Protein AF-A0A537Y5F3-F1 (afdb_monomer)

Solvent-accessible surface area (backbone atoms only — not comparable to full-atom values): 8808 Å² total; per-residue (Å²): 136,82,83,81,72,79,81,76,78,69,85,86,78,84,81,54,78,72,58,55,53,62,61,48,51,63,52,52,50,49,52,51,50,52,51,48,29,30,69,71,21,56,88,61,88,82,54,72,94,56,60,66,63,56,37,6,29,36,44,28,40,23,70,75,65,78,40,60,36,31,57,42,49,20,49,54,40,27,51,51,18,43,49,40,17,50,55,13,50,57,44,38,55,53,47,37,69,77,70,41,84,76,94,64,77,88,40,66,31,44,47,30,28,48,50,8,41,42,30,26,18,51,15,11,52,49,19,26,52,40,22,25,72,69,62,46,96,49,94,44,67,61,86,78,42,22,40,45,69,71,27,51,50,32,36,56,61,19,50,67,70,78,112

Sequence (163 aa):
MVALGTVRILPVAHSTGLQWLWIIIPLAGLVAVISWLIRSGEPDGEHTGIPGWFARAASSLRRLSSLPPWASGGIATGAWTLGVAVIGFIWDVSWHIDFGRDRQLFTPPHVLILTGLLGIGVAGIFAIGLASVERTNVWRRFGPLHVPVSAAVLVILSGGAAL

Nearest PDB structures (foldseek):
  8tyu-assembly1_B  TM=2.488E-01  e=4.884E+00  Homo sapiens
  2pfd-assembly1_A  TM=2.801E-01  e=6.974E+00  Rattus norvegicus

Radius of gyration: 21.16 Å; Cα contacts (8 Å, |Δi|>4): 201; chains: 1; bounding box: 62×32×65 Å

Secondary structure (DSSP, 8-state):
----------------HHHHGGGHHHHHHHHHHHHHHHHH----SSSTTS-HHHHHHHHHHHHHHSS-HHHHHHHHHHHHHHHHHHHHHHHHHHHHHHH-S-SSS--HHHHHHHHHHHHHHHHHHHHHHHHHHTT---SEEETTEEE-HHHHHHHHHHHGGG-

Foldseek 3Di:
DPPPDPPPPDPPPDDDPVLLVVVVVLVVVVVVLLVVQLVQFDQDPLQPPDDRSVSRSQRSQCVVPVDHSLVSQLVVQLVSLLVQLVVLVVVVVVVCVVRNDDPDQDDSSSVSNLRSLLSLLVSLVSSQVSCLSSVPDAPDDDVSTRHHPVSVVSNVSSVVSVD

Mean predicted aligned error: 6.97 Å

pLDDT: mean 87.85, std 11.7, range [40.12, 97.56]

Structure (mmCIF, N/CA/C/O backbone):
data_AF-A0A537Y5F3-F1
#
_entry.id   AF-A0A537Y5F3-F1
#
loop_
_atom_site.group_PDB
_atom_site.id
_atom_site.type_symbol
_atom_site.label_atom_id
_atom_site.label_alt_id
_atom_site.label_comp_id
_atom_site.label_asym_id
_atom_site.label_entity_id
_atom_site.label_seq_id
_atom_site.pdbx_PDB_ins_code
_atom_site.Cartn_x
_atom_site.Cartn_y
_atom_site.Cartn_z
_atom_site.occupancy
_atom_site.B_iso_or_equiv
_atom_site.auth_seq_id
_atom_site.auth_comp_id
_atom_site.auth_asym_id
_atom_site.auth_atom_id
_atom_site.pdbx_PDB_model_num
ATOM 1 N N . MET A 1 1 ? 42.738 2.340 -42.687 1.00 40.12 1 MET A N 1
ATOM 2 C CA . MET A 1 1 ? 41.329 2.718 -42.928 1.00 40.12 1 MET A CA 1
ATOM 3 C C . MET A 1 1 ? 40.504 2.188 -41.770 1.00 40.12 1 MET A C 1
ATOM 5 O O . MET A 1 1 ? 40.292 0.988 -41.699 1.00 40.12 1 MET A O 1
ATOM 9 N N . VAL A 1 2 ? 40.132 3.045 -40.820 1.00 48.25 2 VAL A N 1
ATOM 10 C CA . VAL A 1 2 ? 39.198 2.674 -39.748 1.00 48.25 2 VAL A CA 1
ATOM 11 C C . VAL A 1 2 ? 37.801 2.899 -40.310 1.00 48.25 2 VAL A C 1
ATOM 13 O O . VAL A 1 2 ? 37.453 4.028 -40.648 1.00 48.25 2 VAL A O 1
ATOM 16 N N . ALA A 1 3 ? 37.039 1.824 -40.498 1.00 48.84 3 ALA A N 1
ATOM 17 C CA . ALA A 1 3 ? 35.648 1.926 -40.906 1.00 48.84 3 ALA A CA 1
ATOM 18 C C . ALA A 1 3 ? 34.874 2.626 -39.781 1.00 48.84 3 ALA A C 1
ATOM 20 O O . ALA A 1 3 ? 34.685 2.064 -38.704 1.00 48.84 3 ALA A O 1
ATOM 21 N N . LEU A 1 4 ? 34.462 3.872 -40.027 1.00 56.62 4 LEU A N 1
ATOM 22 C CA . LEU A 1 4 ? 33.501 4.601 -39.205 1.00 56.62 4 LEU A CA 1
ATOM 23 C C . LEU A 1 4 ? 32.142 3.904 -39.345 1.00 56.62 4 LEU A C 1
ATOM 25 O O . LEU A 1 4 ? 31.298 4.298 -40.148 1.00 56.62 4 LEU A O 1
ATOM 29 N N . GLY A 1 5 ?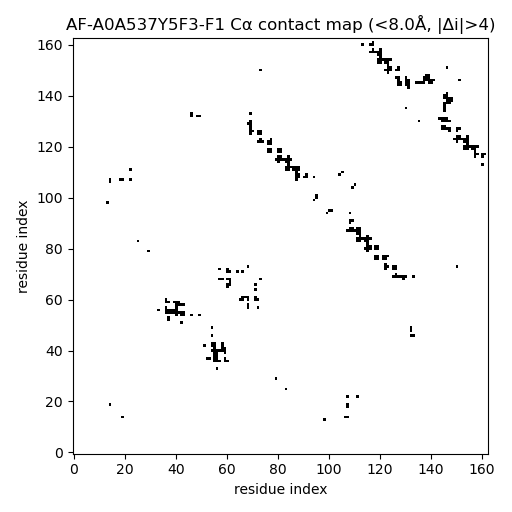 31.964 2.814 -38.599 1.00 57.25 5 GLY A N 1
ATOM 30 C CA . GLY A 1 5 ? 30.670 2.176 -38.420 1.00 57.25 5 GLY A CA 1
ATOM 31 C C . GLY A 1 5 ? 29.739 3.182 -37.762 1.00 57.25 5 GLY A C 1
ATOM 32 O O . GLY A 1 5 ? 29.943 3.575 -36.615 1.00 57.25 5 GLY A O 1
ATOM 33 N N . THR A 1 6 ? 28.739 3.644 -38.505 1.00 59.72 6 THR A N 1
ATOM 34 C CA . THR A 1 6 ? 27.676 4.483 -37.963 1.00 59.72 6 THR A CA 1
ATOM 35 C C . THR A 1 6 ? 26.908 3.654 -36.940 1.00 59.72 6 THR A C 1
ATOM 37 O O . THR A 1 6 ? 26.112 2.786 -37.290 1.00 59.72 6 THR A O 1
ATOM 40 N N . VAL A 1 7 ? 27.166 3.898 -35.654 1.00 66.25 7 VAL A N 1
ATOM 41 C CA . VAL A 1 7 ? 26.342 3.360 -34.571 1.00 66.25 7 VAL A CA 1
ATOM 42 C C . VAL A 1 7 ? 24.970 4.016 -34.704 1.00 66.25 7 VAL A C 1
ATOM 44 O O . VAL A 1 7 ? 24.748 5.140 -34.255 1.00 66.25 7 VAL A O 1
ATOM 47 N N . ARG A 1 8 ? 24.045 3.339 -35.391 1.00 55.84 8 ARG A N 1
ATOM 48 C CA . ARG A 1 8 ? 22.631 3.715 -35.402 1.00 55.84 8 ARG A CA 1
ATOM 49 C C . ARG A 1 8 ? 22.075 3.448 -34.007 1.00 55.84 8 ARG A C 1
ATOM 51 O O . ARG A 1 8 ? 21.711 2.322 -33.688 1.00 55.84 8 ARG A O 1
ATOM 58 N N . ILE A 1 9 ? 22.000 4.492 -33.186 1.00 57.62 9 ILE A N 1
ATOM 59 C CA . ILE A 1 9 ? 21.191 4.484 -31.968 1.00 57.62 9 ILE A CA 1
ATOM 60 C C . ILE A 1 9 ? 19.728 4.458 -32.434 1.00 57.62 9 ILE A C 1
ATOM 62 O O . ILE A 1 9 ? 19.185 5.482 -32.850 1.00 57.62 9 ILE A O 1
ATOM 66 N N . LEU A 1 10 ? 19.112 3.274 -32.477 1.00 53.31 10 LEU A N 1
ATOM 67 C CA . LEU A 1 10 ? 17.681 3.159 -32.759 1.00 53.31 10 LEU A CA 1
ATOM 68 C C . LEU A 1 10 ? 16.892 3.886 -31.654 1.00 53.31 10 LEU A C 1
ATOM 70 O O . LEU A 1 10 ? 17.323 3.880 -30.500 1.00 53.31 10 LEU A O 1
ATOM 74 N N . PRO A 1 11 ? 15.764 4.540 -31.980 1.00 51.66 11 PRO A N 1
ATOM 75 C CA . PRO A 1 11 ? 14.992 5.299 -31.003 1.00 51.66 11 PRO A CA 1
ATOM 76 C C . PRO A 1 11 ? 14.508 4.370 -29.887 1.00 51.66 11 PRO A C 1
ATOM 78 O O . PRO A 1 11 ? 13.758 3.424 -30.130 1.00 51.66 11 PRO A O 1
ATOM 81 N N . VAL A 1 12 ? 14.963 4.635 -28.657 1.00 55.91 12 VAL A N 1
ATOM 82 C CA . VAL A 1 12 ? 14.705 3.768 -27.510 1.00 55.91 12 VAL A CA 1
ATOM 83 C C . VAL A 1 12 ? 13.313 4.028 -26.931 1.00 55.91 12 VAL A C 1
ATOM 85 O O . VAL A 1 12 ? 13.167 4.635 -25.881 1.00 55.91 12 VAL A O 1
ATOM 88 N N . ALA A 1 13 ? 12.271 3.562 -27.620 1.00 56.75 13 ALA A N 1
ATOM 89 C CA . ALA A 1 13 ? 10.925 3.421 -27.060 1.00 56.75 13 ALA A CA 1
ATOM 90 C C . ALA A 1 13 ? 10.730 1.949 -26.657 1.00 56.75 13 ALA A C 1
ATOM 92 O O . ALA A 1 13 ? 10.281 1.142 -27.462 1.00 56.75 13 ALA A O 1
ATOM 93 N N . HIS A 1 14 ? 11.185 1.570 -25.458 1.00 66.19 14 HIS A N 1
ATOM 94 C CA . HIS A 1 14 ? 11.447 0.158 -25.116 1.00 66.19 14 HIS A CA 1
ATOM 95 C C . HIS A 1 14 ? 10.413 -0.511 -24.203 1.00 66.19 14 HIS A C 1
ATOM 97 O O . HIS A 1 14 ? 10.679 -1.597 -23.699 1.00 66.19 14 HIS A O 1
ATOM 103 N N . SER A 1 15 ? 9.223 0.075 -24.007 1.00 71.75 15 SER A N 1
ATOM 104 C CA . SER A 1 15 ? 8.145 -0.655 -23.327 1.00 71.75 15 SER A CA 1
ATOM 105 C C . SER A 1 15 ? 7.227 -1.371 -24.319 1.00 71.75 15 SER A C 1
ATOM 107 O O . SER A 1 15 ? 6.703 -0.761 -25.249 1.00 71.75 15 SER A O 1
ATOM 109 N N . THR A 1 16 ? 7.035 -2.675 -24.134 1.00 83.06 16 THR A N 1
ATOM 110 C CA . THR A 1 16 ? 6.030 -3.460 -24.864 1.00 83.06 16 THR A CA 1
ATOM 111 C C . THR A 1 16 ? 4.746 -3.539 -24.045 1.00 83.06 16 THR A C 1
ATOM 113 O O . THR A 1 16 ? 4.786 -3.545 -22.816 1.00 83.06 16 THR A O 1
ATOM 116 N N . GLY A 1 17 ? 3.588 -3.662 -24.702 1.00 82.06 17 GLY A N 1
ATOM 117 C CA . GLY A 1 17 ? 2.299 -3.799 -24.005 1.00 82.06 17 GLY A CA 1
ATOM 118 C C . GLY A 1 17 ? 2.256 -4.976 -23.019 1.00 82.06 17 GLY A C 1
ATOM 119 O O . GLY A 1 17 ? 1.624 -4.879 -21.973 1.00 82.06 17 GLY A O 1
ATOM 120 N N . LEU A 1 18 ? 2.998 -6.055 -23.300 1.00 85.25 18 LEU A N 1
ATOM 121 C CA . LEU A 1 18 ? 3.112 -7.214 -22.410 1.00 85.25 18 LEU A CA 1
ATOM 122 C C . LEU A 1 18 ? 3.783 -6.873 -21.076 1.00 85.25 18 LEU A C 1
ATOM 124 O O . LEU A 1 18 ? 3.408 -7.432 -20.049 1.00 85.25 18 LEU A O 1
ATOM 128 N N . GLN A 1 19 ? 4.739 -5.943 -21.061 1.00 87.31 19 GLN A N 1
ATOM 129 C CA . GLN A 1 19 ? 5.415 -5.548 -19.825 1.00 87.31 19 GLN A CA 1
ATOM 130 C C . GLN A 1 19 ? 4.463 -4.819 -18.868 1.00 87.31 19 GLN A C 1
ATOM 132 O O . GLN A 1 19 ? 4.538 -4.999 -17.657 1.00 87.31 19 GLN A O 1
ATOM 137 N N . TRP A 1 20 ? 3.504 -4.063 -19.399 1.00 88.44 20 TRP A N 1
ATOM 138 C CA . TRP A 1 20 ? 2.499 -3.365 -18.595 1.00 88.44 20 TRP A CA 1
ATOM 139 C C . TRP A 1 20 ? 1.516 -4.315 -17.898 1.00 88.44 20 TRP A C 1
ATOM 141 O O . TRP A 1 20 ? 0.957 -3.966 -16.858 1.00 88.44 20 TRP A O 1
ATOM 151 N N . LEU A 1 21 ? 1.352 -5.544 -18.400 1.00 88.69 21 LEU A N 1
ATOM 152 C CA . LEU A 1 21 ? 0.515 -6.557 -17.750 1.00 88.69 21 LEU A CA 1
ATOM 153 C C . LEU A 1 21 ? 1.059 -6.970 -16.376 1.00 88.69 21 LEU A C 1
ATOM 155 O O . LEU A 1 21 ? 0.280 -7.368 -15.512 1.00 88.69 21 LEU A O 1
ATOM 159 N N . TRP A 1 22 ? 2.363 -6.816 -16.126 1.00 86.50 22 TRP A N 1
ATOM 160 C CA . TRP A 1 22 ? 2.957 -7.117 -14.820 1.00 86.50 22 TRP A CA 1
ATOM 161 C C . TRP A 1 22 ? 2.431 -6.217 -13.698 1.00 86.50 22 TRP A C 1
ATOM 163 O O . TRP A 1 22 ? 2.444 -6.632 -12.544 1.00 86.50 22 TRP A O 1
ATOM 173 N N . ILE A 1 23 ? 1.880 -5.041 -14.020 1.00 87.88 23 ILE A N 1
ATOM 174 C CA . ILE A 1 23 ? 1.217 -4.155 -13.047 1.00 87.88 23 ILE A CA 1
ATOM 175 C C . ILE A 1 23 ? -0.130 -4.729 -12.590 1.00 87.88 23 ILE A C 1
ATOM 177 O O . ILE A 1 23 ? -0.568 -4.499 -11.463 1.00 87.88 23 ILE A O 1
ATOM 181 N N . ILE A 1 24 ? -0.784 -5.528 -13.433 1.00 90.31 24 ILE A N 1
ATOM 182 C CA . ILE A 1 24 ? -2.084 -6.127 -13.114 1.00 90.31 24 ILE A CA 1
ATOM 183 C C . ILE A 1 24 ? -1.934 -7.178 -12.013 1.00 90.31 24 ILE A C 1
ATOM 185 O O . ILE A 1 24 ? -2.832 -7.328 -11.191 1.00 90.31 24 ILE A O 1
ATOM 189 N N . ILE A 1 25 ? -0.800 -7.876 -11.949 1.00 91.81 25 ILE A N 1
ATOM 190 C CA . ILE A 1 25 ? -0.563 -8.951 -10.979 1.00 91.81 25 ILE A CA 1
ATOM 191 C C . ILE A 1 25 ? -0.671 -8.471 -9.522 1.00 91.81 25 ILE A C 1
ATOM 193 O O . ILE A 1 25 ? -1.477 -9.045 -8.787 1.00 91.81 25 ILE A O 1
ATOM 197 N N . PRO A 1 26 ? 0.055 -7.432 -9.063 1.00 92.75 26 PRO A N 1
ATOM 198 C CA . PRO A 1 26 ? -0.100 -6.937 -7.699 1.00 92.75 26 PRO A CA 1
ATOM 199 C C . PRO A 1 26 ? -1.485 -6.325 -7.442 1.00 92.75 26 PRO A C 1
ATOM 201 O O . PRO A 1 26 ? -1.974 -6.378 -6.318 1.00 92.75 26 PRO A O 1
ATOM 204 N N . LEU A 1 27 ? -2.174 -5.792 -8.452 1.00 91.31 27 LEU A N 1
ATOM 205 C CA . LEU A 1 27 ? -3.555 -5.326 -8.275 1.00 91.31 27 LEU A CA 1
ATOM 206 C C . LEU A 1 27 ? -4.522 -6.500 -8.073 1.00 91.31 27 LEU A C 1
ATOM 208 O O . LEU A 1 27 ? -5.324 -6.495 -7.141 1.00 91.31 27 LEU A O 1
ATOM 212 N N . ALA A 1 28 ? -4.412 -7.537 -8.901 1.00 94.56 28 ALA A N 1
ATOM 213 C CA . ALA A 1 28 ? -5.210 -8.752 -8.792 1.00 94.56 28 ALA A CA 1
ATOM 214 C C . ALA A 1 28 ? -4.933 -9.487 -7.473 1.00 94.56 28 ALA A C 1
ATOM 216 O O . ALA A 1 28 ? -5.870 -9.922 -6.804 1.00 94.56 28 ALA A O 1
ATOM 217 N N . GLY A 1 29 ? -3.663 -9.565 -7.065 1.00 95.25 29 GLY A N 1
ATOM 218 C CA . GLY A 1 29 ? -3.253 -10.111 -5.774 1.00 95.25 29 GLY A CA 1
ATOM 219 C C . GLY A 1 29 ? -3.863 -9.340 -4.605 1.00 95.25 29 GLY A C 1
ATOM 220 O O . GLY A 1 29 ? -4.437 -9.954 -3.708 1.00 95.25 29 GLY A O 1
ATOM 221 N N . LEU A 1 30 ? -3.839 -8.004 -4.651 1.00 94.00 30 LEU A N 1
ATOM 222 C CA . LEU A 1 30 ? -4.449 -7.165 -3.619 1.00 94.00 30 LEU A CA 1
ATOM 223 C C . LEU A 1 30 ? -5.959 -7.397 -3.528 1.00 94.00 30 LEU A C 1
ATOM 225 O O . LEU A 1 30 ? -6.491 -7.603 -2.439 1.00 94.00 30 LEU A O 1
ATOM 229 N N . VAL A 1 31 ? -6.651 -7.422 -4.670 1.00 95.25 31 VAL A N 1
ATOM 230 C CA . VAL A 1 31 ? -8.091 -7.710 -4.732 1.00 95.25 31 VAL A CA 1
ATOM 231 C C . VAL A 1 31 ? -8.394 -9.103 -4.185 1.00 95.25 31 VAL A C 1
ATOM 233 O O . VAL A 1 31 ? -9.371 -9.267 -3.450 1.00 95.25 31 VAL A O 1
ATOM 236 N N . ALA A 1 32 ? -7.566 -10.103 -4.493 1.00 97.00 32 ALA A N 1
ATOM 237 C CA . ALA A 1 32 ? -7.723 -11.456 -3.974 1.00 97.00 32 ALA A CA 1
ATOM 238 C C . ALA A 1 32 ? -7.537 -11.509 -2.450 1.00 97.00 32 ALA A C 1
ATOM 240 O O . ALA A 1 32 ? -8.371 -12.101 -1.765 1.00 97.00 32 ALA A O 1
ATOM 241 N N . VAL A 1 33 ? -6.509 -10.841 -1.914 1.00 95.38 33 VAL A N 1
ATOM 242 C CA . VAL A 1 33 ? -6.259 -10.740 -0.467 1.00 95.38 33 VAL A CA 1
ATOM 243 C C . VAL A 1 33 ? -7.413 -10.028 0.236 1.00 95.38 33 VAL A C 1
ATOM 245 O O . VAL A 1 33 ? -7.942 -10.554 1.213 1.00 95.38 33 VAL A O 1
ATOM 248 N N . ILE A 1 34 ? -7.869 -8.884 -0.282 1.00 94.50 34 ILE A N 1
ATOM 249 C CA . ILE A 1 34 ? -9.023 -8.156 0.267 1.00 94.50 34 ILE A CA 1
ATOM 250 C C . ILE A 1 34 ? -10.271 -9.042 0.230 1.00 94.50 34 ILE A C 1
ATOM 252 O O . ILE A 1 34 ? -10.958 -9.190 1.237 1.00 94.50 34 ILE A O 1
ATOM 256 N N . SER A 1 35 ? -10.544 -9.694 -0.901 1.00 95.75 35 SER A N 1
ATOM 257 C CA . SER A 1 35 ? -11.691 -10.598 -1.042 1.00 95.75 35 SER A CA 1
ATOM 258 C C . SER A 1 35 ? -11.627 -11.759 -0.049 1.00 95.75 35 SER A C 1
ATOM 260 O O . SER A 1 35 ? -12.650 -12.153 0.512 1.00 95.75 35 SER A O 1
ATOM 262 N N . TRP A 1 36 ? -10.436 -12.311 0.182 1.00 96.50 36 TRP A N 1
ATOM 263 C CA . TRP A 1 36 ? -10.210 -13.368 1.160 1.00 96.50 36 TRP A CA 1
ATOM 264 C C . TRP A 1 36 ? -10.432 -12.880 2.596 1.00 96.50 36 TRP A C 1
ATOM 266 O O . TRP A 1 36 ? -11.155 -13.539 3.345 1.00 96.50 36 TRP A O 1
ATOM 276 N N . LEU A 1 37 ? -9.907 -11.708 2.965 1.00 94.50 37 LEU A N 1
ATOM 277 C CA . LEU A 1 37 ? -10.142 -11.084 4.273 1.00 94.50 37 LEU A CA 1
ATOM 278 C C . LEU A 1 37 ? -11.633 -10.816 4.518 1.00 94.50 37 LEU A C 1
ATOM 280 O O . LEU A 1 37 ? -12.140 -11.128 5.591 1.00 94.50 37 LEU A O 1
ATOM 284 N N . ILE A 1 38 ? -12.361 -10.308 3.519 1.00 93.88 38 ILE A N 1
ATOM 285 C CA . ILE A 1 38 ? -13.812 -10.083 3.614 1.00 93.88 38 ILE A CA 1
ATOM 286 C C . ILE A 1 38 ? -14.555 -11.412 3.811 1.00 93.88 38 ILE A C 1
ATOM 288 O O . ILE A 1 38 ? -15.442 -11.505 4.658 1.00 93.88 38 ILE A O 1
ATOM 292 N N . ARG A 1 39 ? -14.220 -12.455 3.039 1.00 94.88 39 ARG A N 1
ATOM 293 C CA . ARG A 1 39 ? -14.913 -13.757 3.104 1.00 94.88 39 ARG A CA 1
ATOM 294 C C . ARG A 1 39 ? -14.636 -14.522 4.395 1.00 94.88 39 ARG A C 1
ATOM 296 O O . ARG A 1 39 ? -15.537 -15.196 4.882 1.00 94.88 39 ARG A O 1
ATOM 303 N N . SER A 1 40 ? -13.422 -14.414 4.928 1.00 93.44 40 SER A N 1
ATOM 304 C CA . SER A 1 40 ? -12.996 -15.073 6.172 1.00 93.44 40 SER A CA 1
ATOM 305 C C . SER A 1 40 ? -13.446 -14.348 7.443 1.00 93.44 40 SER A C 1
ATOM 307 O O . SER A 1 40 ? -13.315 -14.907 8.533 1.00 93.44 40 SER A O 1
ATOM 309 N N . GLY A 1 41 ? -13.965 -13.126 7.303 1.00 89.31 41 GLY A N 1
ATOM 310 C CA . GLY A 1 41 ? -14.393 -12.293 8.418 1.00 89.31 41 GLY A CA 1
ATOM 311 C C . GLY A 1 41 ? -15.814 -12.592 8.854 1.00 89.31 41 GLY A C 1
ATOM 312 O O . GLY A 1 41 ? -16.693 -12.837 8.015 1.00 89.31 41 GLY A O 1
ATOM 313 N N . GLU A 1 42 ? -16.042 -12.511 10.157 1.00 87.19 42 GLU A N 1
ATOM 314 C CA . GLU A 1 42 ? -17.360 -12.634 10.769 1.00 87.19 42 GLU A CA 1
ATOM 315 C C . GLU A 1 42 ? -17.924 -11.228 11.018 1.00 87.19 42 GLU A C 1
ATOM 317 O O . GLU A 1 42 ? -17.165 -10.324 11.364 1.00 87.19 42 GLU A O 1
ATOM 322 N N . PRO A 1 43 ? -19.228 -10.988 10.798 1.00 77.81 43 PRO A N 1
ATOM 323 C CA . PRO A 1 43 ? -19.831 -9.705 11.136 1.00 77.81 43 PRO A CA 1
ATOM 324 C C . PRO A 1 43 ? -19.771 -9.512 12.655 1.00 77.81 43 PRO A C 1
ATOM 326 O O . PRO A 1 43 ? -20.457 -10.220 13.390 1.00 77.81 43 PRO A O 1
ATOM 329 N N . ASP A 1 44 ? -18.960 -8.569 13.126 1.00 72.50 44 ASP A N 1
ATOM 330 C CA . ASP A 1 44 ? -18.918 -8.185 14.532 1.00 72.50 44 ASP A CA 1
ATOM 331 C C . ASP A 1 44 ? -19.696 -6.880 14.771 1.00 72.50 44 ASP A C 1
ATOM 333 O O . ASP A 1 44 ? -19.814 -6.006 13.911 1.00 72.50 44 ASP A O 1
ATOM 337 N N . GLY A 1 45 ? -20.293 -6.764 15.959 1.00 68.69 45 GLY A N 1
ATOM 338 C CA . GLY A 1 45 ? -21.033 -5.567 16.372 1.00 68.69 45 GLY A CA 1
ATOM 339 C C . GLY A 1 45 ? -20.133 -4.420 16.838 1.00 68.69 45 GLY A C 1
ATOM 340 O O . GLY A 1 45 ? -20.642 -3.374 17.225 1.00 68.69 45 GLY A O 1
ATOM 341 N N . GLU A 1 46 ? -18.812 -4.609 16.844 1.00 70.56 46 GLU A N 1
ATOM 342 C CA . GLU A 1 46 ? -17.848 -3.614 17.327 1.00 70.56 46 GLU A CA 1
ATOM 343 C C . GLU A 1 46 ? -17.625 -2.490 16.300 1.00 70.56 46 GLU A C 1
ATOM 345 O O . GLU A 1 46 ? -17.508 -1.320 16.665 1.00 70.56 46 GLU A O 1
ATOM 350 N N . HIS A 1 47 ? -17.651 -2.814 15.006 1.00 70.88 47 HIS A N 1
ATOM 351 C CA . HIS A 1 47 ? -17.366 -1.883 13.913 1.00 70.88 47 HIS A CA 1
ATOM 352 C C . HIS A 1 47 ? -18.639 -1.204 13.379 1.00 70.88 47 HIS A C 1
ATOM 354 O O . HIS A 1 47 ? -19.011 -1.335 12.211 1.00 70.88 47 HIS A O 1
ATOM 360 N N . THR A 1 48 ? -19.334 -0.469 14.250 1.00 67.00 48 THR A N 1
ATOM 361 C CA . THR A 1 48 ? -20.547 0.280 13.874 1.00 67.00 48 THR A CA 1
ATOM 362 C C . THR A 1 48 ? -20.206 1.558 13.095 1.00 67.00 48 THR A C 1
ATOM 364 O O . THR A 1 48 ? -19.286 2.292 13.444 1.00 67.00 48 THR A O 1
ATOM 367 N N . GLY A 1 49 ? -20.945 1.839 12.014 1.00 74.25 49 GLY A N 1
ATOM 368 C CA . GLY A 1 49 ? -20.766 3.054 11.199 1.00 74.25 49 GLY A CA 1
ATOM 369 C C . GLY A 1 49 ? -19.884 2.908 9.952 1.00 74.25 49 GLY A C 1
ATOM 370 O O . GLY A 1 49 ? -19.690 3.890 9.238 1.00 74.25 49 GLY A O 1
ATOM 371 N N . ILE A 1 50 ? -19.397 1.701 9.649 1.00 82.56 50 ILE A N 1
ATOM 372 C CA . ILE A 1 50 ? -18.668 1.379 8.409 1.00 82.56 50 ILE A CA 1
ATOM 373 C C . ILE A 1 50 ? -19.365 0.255 7.627 1.00 82.56 50 ILE A C 1
ATOM 375 O O . ILE A 1 50 ? -20.109 -0.530 8.218 1.00 82.56 50 ILE A O 1
ATOM 379 N N . PRO A 1 51 ? -19.171 0.159 6.295 1.00 88.25 51 PRO A N 1
ATOM 380 C CA . PRO A 1 51 ? -19.797 -0.889 5.491 1.00 88.25 51 PRO A CA 1
ATOM 381 C C . PRO A 1 51 ? -19.462 -2.300 5.996 1.00 88.25 51 PRO A C 1
ATOM 383 O O . PRO A 1 51 ? -18.316 -2.590 6.332 1.00 88.25 51 PRO A O 1
ATOM 386 N N . GLY A 1 52 ? -20.434 -3.217 5.978 1.00 87.81 52 GLY A N 1
ATOM 387 C CA . GLY A 1 52 ? -20.264 -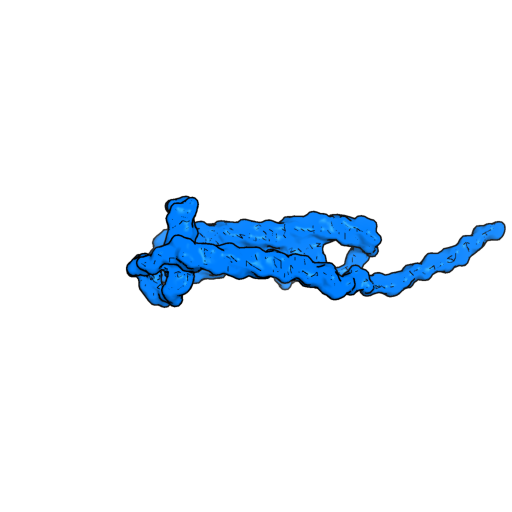4.554 6.567 1.00 87.81 52 GLY A CA 1
ATOM 388 C C . GLY A 1 52 ? -19.126 -5.387 5.961 1.00 87.81 52 GLY A C 1
ATOM 389 O O . GLY A 1 52 ? -18.461 -6.132 6.671 1.00 87.81 52 GLY A O 1
ATOM 390 N N . TRP A 1 53 ? -18.831 -5.237 4.666 1.00 89.31 53 TRP A N 1
ATOM 391 C CA . TRP A 1 53 ? -17.677 -5.905 4.048 1.00 89.31 53 TRP A CA 1
ATOM 392 C C . TRP A 1 53 ? -16.347 -5.430 4.649 1.00 89.31 53 TRP A C 1
ATOM 394 O O . TRP A 1 53 ? -15.414 -6.216 4.795 1.00 89.31 53 TRP A O 1
ATOM 404 N N . PHE A 1 54 ? -16.275 -4.161 5.041 1.00 87.94 54 PHE A N 1
ATOM 405 C CA . PHE A 1 54 ? -15.090 -3.562 5.631 1.00 87.94 54 PHE A CA 1
ATOM 406 C C . PHE A 1 54 ? -14.903 -4.014 7.082 1.00 87.94 54 PHE A C 1
ATOM 408 O O . PHE A 1 54 ? -13.807 -4.430 7.451 1.00 87.94 54 PHE A O 1
ATOM 415 N N . ALA A 1 55 ? -15.991 -4.049 7.860 1.00 89.06 55 ALA A N 1
ATOM 416 C CA . ALA A 1 55 ? -16.006 -4.645 9.198 1.00 89.06 55 ALA A CA 1
ATOM 417 C C . ALA A 1 55 ? -15.528 -6.108 9.173 1.00 89.06 55 ALA A C 1
ATOM 419 O O . ALA A 1 55 ? -14.678 -6.506 9.966 1.00 89.06 55 ALA A O 1
ATOM 420 N N . ARG A 1 56 ? -15.973 -6.896 8.184 1.00 91.75 56 ARG A N 1
ATOM 421 C CA . ARG A 1 56 ? -15.498 -8.277 8.011 1.00 91.75 56 ARG A CA 1
ATOM 422 C C . ARG A 1 56 ? -13.993 -8.340 7.749 1.00 91.75 56 ARG A C 1
ATOM 424 O O . ARG A 1 56 ? -13.306 -9.106 8.416 1.00 91.75 56 ARG A O 1
ATOM 431 N N . ALA A 1 57 ? -13.455 -7.517 6.849 1.00 91.88 57 ALA A N 1
ATOM 432 C CA . ALA A 1 57 ? -12.009 -7.474 6.621 1.00 91.88 57 ALA A CA 1
ATOM 433 C C . ALA A 1 57 ? -11.223 -7.084 7.892 1.00 91.88 57 ALA A C 1
ATOM 435 O O . ALA A 1 57 ? -10.209 -7.714 8.198 1.00 91.88 57 ALA A O 1
ATOM 436 N N . ALA A 1 58 ? -11.715 -6.104 8.657 1.00 89.75 58 ALA A N 1
ATOM 437 C CA . ALA A 1 58 ? -11.138 -5.684 9.936 1.00 89.75 58 ALA A CA 1
ATOM 438 C C . ALA A 1 58 ? -11.147 -6.815 10.983 1.00 89.75 58 ALA A C 1
ATOM 440 O O . ALA A 1 58 ? -10.124 -7.067 11.625 1.00 89.75 58 ALA A O 1
ATOM 441 N N . SER A 1 59 ? -12.257 -7.554 11.091 1.00 90.88 59 SER A N 1
ATOM 442 C CA . SER A 1 59 ? -12.382 -8.714 11.985 1.00 90.88 59 SER A CA 1
ATOM 443 C C . SER A 1 59 ? -11.358 -9.810 11.654 1.00 90.88 59 SER A C 1
ATOM 445 O O . SER A 1 59 ? -10.717 -10.361 12.552 1.00 90.88 59 SER A O 1
ATOM 447 N N . SER A 1 60 ? -11.128 -10.081 10.362 1.00 92.69 60 SER A N 1
ATOM 448 C CA . SER A 1 60 ? -10.126 -11.047 9.898 1.00 92.69 60 SER A CA 1
ATOM 449 C C . SER A 1 60 ? -8.719 -10.615 10.267 1.00 92.69 60 SER A C 1
ATOM 451 O O . SER A 1 60 ? -7.955 -11.417 10.799 1.00 92.69 60 SER A O 1
ATOM 453 N N . LEU A 1 61 ? -8.379 -9.346 10.033 1.00 91.94 61 LEU A N 1
ATOM 454 C CA . LEU A 1 61 ? -7.073 -8.798 10.394 1.00 91.94 61 LEU A CA 1
ATOM 455 C C . LEU A 1 61 ? -6.823 -8.901 11.901 1.00 91.94 61 LEU A C 1
ATOM 457 O O . LEU A 1 61 ? -5.787 -9.423 12.311 1.00 91.94 61 LEU A O 1
ATOM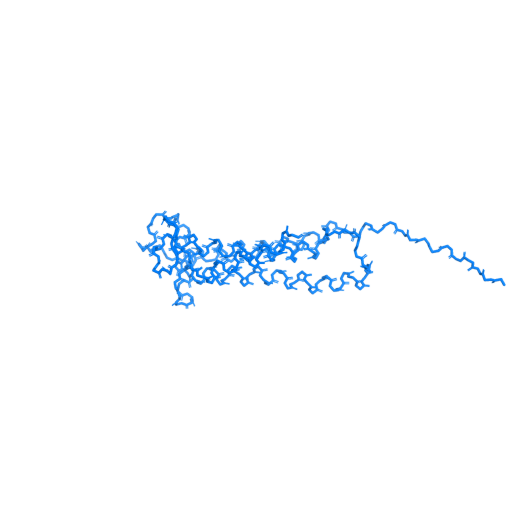 461 N N . ARG A 1 62 ? -7.804 -8.510 12.721 1.00 90.81 62 ARG A N 1
ATOM 462 C CA . ARG A 1 62 ? -7.723 -8.632 14.181 1.00 90.81 62 ARG A CA 1
ATOM 463 C C . ARG A 1 62 ? -7.533 -10.077 14.630 1.00 90.81 62 ARG A C 1
ATOM 465 O O . ARG A 1 62 ? -6.696 -10.332 15.490 1.00 90.81 62 ARG A O 1
ATOM 472 N N . ARG A 1 63 ? -8.276 -11.022 14.048 1.00 91.50 63 ARG A N 1
ATOM 473 C CA . ARG A 1 63 ? -8.148 -12.454 14.358 1.00 91.50 63 ARG A CA 1
ATOM 474 C C . ARG A 1 63 ? -6.786 -13.025 13.975 1.00 91.50 63 ARG A C 1
ATOM 476 O O . ARG A 1 63 ? -6.262 -13.861 14.702 1.00 91.50 63 ARG A O 1
ATOM 483 N N . LEU A 1 64 ? -6.236 -12.607 12.837 1.00 92.75 64 LEU A N 1
ATOM 484 C CA . LEU A 1 64 ? -4.962 -13.120 12.331 1.00 92.75 64 LEU A CA 1
ATOM 485 C C . LEU A 1 64 ? -3.758 -12.541 13.077 1.00 92.75 64 LEU A C 1
ATOM 487 O O . LEU A 1 64 ? -2.766 -13.244 13.248 1.00 92.75 64 LEU A O 1
ATOM 491 N N . SER A 1 65 ? -3.820 -11.277 13.501 1.00 92.44 65 SER A N 1
ATOM 492 C CA . SER A 1 65 ? -2.666 -10.591 14.089 1.00 92.44 65 SER A CA 1
ATOM 493 C C . SER A 1 65 ? -2.773 -10.337 15.593 1.00 92.44 65 SER A C 1
ATOM 495 O O . SER A 1 65 ? -1.785 -9.922 16.191 1.00 92.44 65 SER A O 1
ATOM 497 N N . SER A 1 66 ? -3.951 -10.501 16.203 1.00 91.75 66 SER A N 1
ATOM 498 C CA . SER A 1 66 ? -4.246 -10.090 17.589 1.00 91.75 66 SER A CA 1
ATOM 499 C C . SER A 1 66 ? -3.977 -8.602 17.872 1.00 91.75 66 SER A C 1
ATOM 501 O O . SER A 1 66 ? -3.793 -8.199 19.019 1.00 91.75 66 SER A O 1
ATOM 503 N N . LEU A 1 67 ? -3.958 -7.770 16.825 1.00 92.81 67 LEU A N 1
ATOM 504 C CA . LEU A 1 67 ? -3.735 -6.324 16.911 1.00 92.81 67 LEU A CA 1
ATOM 505 C C . LEU A 1 67 ? -5.023 -5.577 16.550 1.00 92.81 67 LEU A C 1
ATOM 507 O O . LEU A 1 67 ? -5.860 -6.123 15.828 1.00 92.81 67 LEU A O 1
ATOM 511 N N . PRO A 1 68 ? -5.169 -4.311 16.977 1.00 91.50 68 PRO A N 1
ATOM 512 C CA . PRO A 1 68 ? -6.239 -3.451 16.488 1.00 91.50 68 PRO A CA 1
ATOM 513 C C . PRO A 1 68 ? -6.267 -3.389 14.945 1.00 91.50 68 PRO A C 1
ATOM 515 O O . PRO A 1 68 ? -5.190 -3.348 14.328 1.00 91.50 68 PRO A O 1
ATOM 518 N N . PRO A 1 69 ? -7.449 -3.368 14.303 1.00 90.50 69 PRO A N 1
ATOM 519 C CA . PRO A 1 69 ? -7.568 -3.327 12.844 1.00 90.50 69 PRO A CA 1
ATOM 520 C C . PRO A 1 69 ? -6.883 -2.125 12.194 1.00 90.50 69 PRO A C 1
ATOM 522 O O . PRO A 1 69 ? -6.249 -2.287 11.153 1.00 90.50 69 PRO A O 1
ATOM 525 N N . TRP A 1 70 ? -6.920 -0.939 12.813 1.00 91.19 70 TRP A N 1
ATOM 526 C CA . TRP A 1 70 ? -6.176 0.225 12.304 1.00 91.19 70 TRP A CA 1
ATOM 527 C C . TRP A 1 70 ? -4.666 -0.032 12.178 1.00 91.19 70 TRP A C 1
ATOM 529 O O . TRP A 1 70 ? -4.035 0.413 11.217 1.00 91.19 70 TRP A O 1
ATOM 539 N N . ALA A 1 71 ? -4.083 -0.771 13.127 1.00 93.19 71 ALA A N 1
ATOM 540 C CA . ALA A 1 71 ? -2.657 -1.069 13.152 1.00 93.19 71 ALA A CA 1
ATOM 541 C C . ALA A 1 71 ? -2.322 -2.201 12.177 1.00 93.19 71 ALA A C 1
ATOM 543 O O . ALA A 1 71 ? -1.455 -2.044 11.320 1.00 93.19 71 ALA A O 1
ATOM 544 N N . SER A 1 72 ? -3.032 -3.326 12.273 1.00 94.31 72 SER A N 1
ATOM 545 C CA . SER A 1 72 ? -2.807 -4.496 11.414 1.00 94.31 72 SER A CA 1
ATOM 546 C C . SER A 1 72 ? -3.137 -4.223 9.948 1.00 94.31 72 SER A C 1
ATOM 548 O O . SER A 1 72 ? -2.378 -4.627 9.072 1.00 94.31 72 SER A O 1
ATOM 550 N N . GLY A 1 73 ? -4.207 -3.480 9.668 1.00 92.69 73 GLY A N 1
ATOM 551 C CA . GLY A 1 73 ? -4.573 -3.046 8.323 1.00 92.69 73 GLY A CA 1
ATOM 552 C C . GLY A 1 73 ? -3.565 -2.067 7.725 1.00 92.69 73 GLY A C 1
ATOM 553 O O . GLY A 1 73 ? -3.187 -2.216 6.562 1.00 92.69 73 GLY A O 1
ATOM 554 N N . GLY A 1 74 ? -3.068 -1.118 8.525 1.00 94.12 74 GLY A N 1
ATOM 555 C CA . GLY A 1 74 ? -1.967 -0.239 8.127 1.00 94.12 74 GLY A CA 1
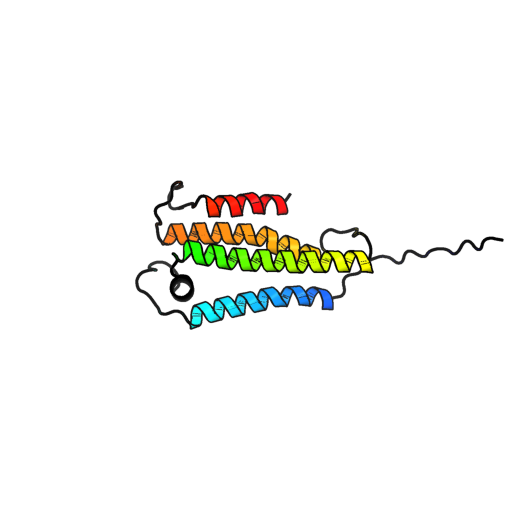ATOM 556 C C . GLY A 1 74 ? -0.689 -1.018 7.805 1.00 94.12 74 GLY A C 1
ATOM 557 O O . GLY A 1 74 ? -0.099 -0.815 6.746 1.00 94.12 74 GLY A O 1
ATOM 558 N N . ILE A 1 75 ? -0.299 -1.961 8.670 1.00 94.69 75 ILE A N 1
ATOM 559 C CA . ILE A 1 75 ? 0.873 -2.829 8.467 1.00 94.69 75 ILE A CA 1
ATOM 560 C C . ILE A 1 75 ? 0.711 -3.681 7.206 1.00 94.69 75 ILE A C 1
ATOM 562 O O . ILE A 1 75 ? 1.615 -3.706 6.377 1.00 94.69 75 ILE A O 1
ATOM 566 N N . ALA A 1 76 ? -0.428 -4.355 7.033 1.00 94.81 76 ALA A N 1
ATOM 567 C CA . ALA A 1 76 ? -0.677 -5.222 5.884 1.00 94.81 76 ALA A CA 1
ATOM 568 C C . ALA A 1 76 ? -0.660 -4.436 4.566 1.00 94.81 76 ALA A C 1
ATOM 570 O O . ALA A 1 76 ? -0.026 -4.860 3.601 1.00 94.81 76 ALA A O 1
ATOM 571 N N . THR A 1 77 ? -1.301 -3.264 4.545 1.00 95.44 77 THR A N 1
ATOM 572 C CA . THR A 1 77 ? -1.308 -2.384 3.368 1.00 95.44 77 THR A CA 1
ATOM 573 C C . THR A 1 77 ? 0.100 -1.877 3.067 1.00 95.44 77 THR A C 1
ATOM 575 O O . THR A 1 77 ? 0.552 -1.988 1.932 1.00 95.44 77 THR A O 1
ATOM 578 N N . GLY A 1 78 ? 0.824 -1.393 4.081 1.00 96.00 78 GLY A N 1
ATOM 579 C CA . GLY A 1 78 ? 2.191 -0.900 3.915 1.00 96.00 78 GLY A CA 1
ATOM 580 C C . GLY A 1 78 ? 3.163 -1.991 3.464 1.00 96.00 78 GLY A C 1
ATOM 581 O O . GLY A 1 78 ? 3.995 -1.750 2.594 1.00 96.00 78 GLY A O 1
ATOM 582 N N . ALA A 1 79 ? 3.034 -3.207 3.998 1.00 96.12 79 ALA A N 1
ATOM 583 C CA . ALA A 1 79 ? 3.832 -4.356 3.579 1.00 96.12 79 ALA A CA 1
ATOM 584 C C . ALA A 1 79 ? 3.545 -4.739 2.122 1.00 96.12 79 ALA A C 1
ATOM 586 O O . ALA A 1 79 ? 4.479 -4.997 1.363 1.00 96.12 79 ALA A O 1
ATOM 587 N N . TRP A 1 80 ? 2.271 -4.727 1.713 1.00 97.38 80 TRP A N 1
ATOM 588 C CA . TRP A 1 80 ? 1.888 -4.980 0.327 1.00 97.38 80 TRP A CA 1
ATOM 589 C C . TRP A 1 80 ? 2.515 -3.956 -0.621 1.00 97.38 80 TRP A C 1
ATOM 591 O O . TRP A 1 80 ? 3.193 -4.327 -1.578 1.00 97.38 80 TRP A O 1
ATOM 601 N N . THR A 1 81 ? 2.336 -2.663 -0.343 1.00 97.00 81 THR A N 1
ATOM 602 C CA . THR A 1 81 ? 2.813 -1.590 -1.226 1.00 97.00 81 THR A CA 1
ATOM 603 C C . THR A 1 81 ? 4.336 -1.511 -1.253 1.00 97.00 81 THR A C 1
ATOM 605 O O . THR A 1 81 ? 4.920 -1.343 -2.321 1.00 97.00 81 THR A O 1
ATOM 608 N N . LEU A 1 82 ? 5.005 -1.725 -0.117 1.00 95.81 82 LEU A N 1
ATOM 609 C CA . LEU A 1 82 ? 6.462 -1.824 -0.080 1.00 95.81 82 LEU A CA 1
ATOM 610 C C . LEU A 1 82 ? 6.965 -3.040 -0.872 1.00 95.81 82 LEU A C 1
ATOM 612 O O . LEU A 1 82 ? 7.940 -2.920 -1.609 1.00 95.81 82 LEU A O 1
ATOM 616 N N . GLY A 1 83 ? 6.278 -4.183 -0.788 1.00 97.19 83 GLY A N 1
ATOM 617 C CA .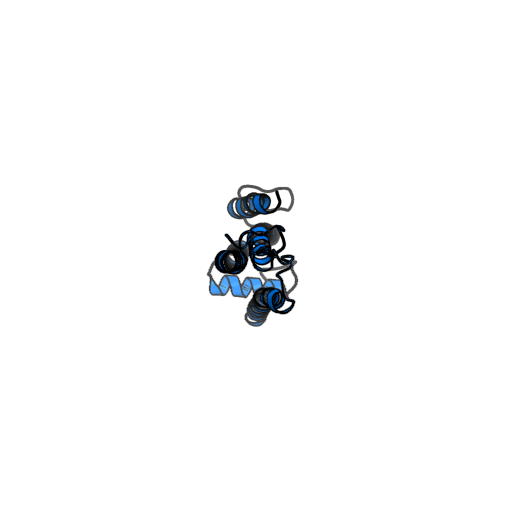 GLY A 1 83 ? 6.580 -5.358 -1.607 1.00 97.19 83 GLY A CA 1
ATOM 618 C C . GLY A 1 83 ? 6.491 -5.062 -3.106 1.00 97.19 83 GLY A C 1
ATOM 619 O O . GLY A 1 83 ? 7.390 -5.433 -3.860 1.00 97.19 83 GLY A O 1
ATOM 620 N N . VAL A 1 84 ? 5.465 -4.319 -3.533 1.00 97.38 84 VAL A N 1
ATOM 621 C CA . VAL A 1 84 ? 5.331 -3.847 -4.923 1.00 97.38 84 VAL A CA 1
ATOM 622 C C . VAL A 1 84 ? 6.510 -2.957 -5.327 1.00 97.38 84 VAL A C 1
ATOM 624 O O . VAL A 1 84 ? 7.080 -3.167 -6.399 1.00 97.38 84 VAL A O 1
ATOM 627 N N . ALA A 1 85 ? 6.922 -2.018 -4.468 1.00 97.00 85 ALA A N 1
ATOM 628 C CA . ALA A 1 85 ? 8.071 -1.158 -4.752 1.00 97.00 85 ALA A CA 1
ATOM 629 C C . ALA A 1 85 ? 9.373 -1.957 -4.889 1.00 97.00 85 ALA A C 1
ATOM 631 O O . ALA A 1 85 ? 10.147 -1.708 -5.809 1.00 97.00 85 ALA A O 1
ATOM 632 N N . VAL A 1 86 ? 9.605 -2.937 -4.009 1.00 97.56 86 VAL A N 1
ATOM 633 C CA . VAL A 1 86 ? 10.801 -3.793 -4.050 1.00 97.56 86 VAL A CA 1
ATOM 634 C C . VAL A 1 86 ? 10.837 -4.627 -5.328 1.00 97.56 86 VAL A C 1
ATOM 636 O O . VAL A 1 86 ? 11.882 -4.707 -5.968 1.00 97.56 86 VAL A O 1
ATOM 639 N N . ILE A 1 87 ? 9.709 -5.209 -5.741 1.00 96.50 87 ILE A N 1
ATOM 640 C CA . ILE A 1 87 ? 9.625 -5.944 -7.012 1.00 96.50 87 ILE A CA 1
ATOM 641 C C . ILE A 1 87 ? 9.958 -5.015 -8.185 1.00 96.50 87 ILE A C 1
ATOM 643 O O . ILE A 1 87 ? 10.762 -5.381 -9.042 1.00 96.50 87 ILE A O 1
ATOM 647 N N . GLY A 1 88 ? 9.391 -3.804 -8.195 1.00 96.62 88 GLY A N 1
ATOM 648 C CA . GLY A 1 88 ? 9.714 -2.781 -9.189 1.00 96.62 88 GLY A CA 1
ATOM 649 C C . GLY A 1 88 ? 11.201 -2.429 -9.209 1.00 96.62 88 GLY A C 1
ATOM 650 O O . GLY A 1 88 ? 11.796 -2.400 -10.276 1.00 96.62 88 GLY A O 1
ATOM 651 N N . PHE A 1 89 ? 11.813 -2.242 -8.038 1.00 96.94 89 PHE A N 1
ATOM 652 C CA . PHE A 1 89 ? 13.232 -1.911 -7.889 1.00 96.94 89 PHE A CA 1
ATOM 653 C C . PHE A 1 89 ? 14.156 -3.011 -8.417 1.00 96.94 89 PHE A C 1
ATOM 655 O O . PHE A 1 89 ? 15.105 -2.728 -9.141 1.00 96.94 89 PHE A O 1
ATOM 662 N N . ILE A 1 90 ? 13.881 -4.275 -8.094 1.00 97.00 90 ILE A N 1
ATOM 663 C CA . ILE A 1 90 ? 14.686 -5.387 -8.614 1.00 97.00 90 ILE A CA 1
ATOM 664 C C . ILE A 1 90 ? 14.545 -5.489 -10.135 1.00 97.00 90 ILE A C 1
ATOM 666 O O . ILE A 1 90 ? 15.535 -5.714 -10.831 1.00 97.00 90 ILE A O 1
ATOM 670 N N . TRP A 1 91 ? 13.337 -5.280 -10.660 1.00 95.88 91 TRP A N 1
ATOM 671 C CA . TRP A 1 91 ? 13.122 -5.266 -12.102 1.00 95.88 91 TRP A CA 1
ATOM 672 C C . TRP A 1 91 ? 13.809 -4.074 -12.785 1.00 95.88 91 TRP A C 1
ATOM 674 O O . TRP A 1 91 ? 14.362 -4.245 -13.867 1.00 95.88 91 TRP A O 1
ATOM 684 N N . ASP A 1 92 ? 13.850 -2.907 -12.144 1.00 95.62 92 ASP A N 1
ATOM 685 C CA . ASP A 1 92 ? 14.537 -1.706 -12.635 1.00 95.62 92 ASP A CA 1
ATOM 686 C C . ASP A 1 92 ? 16.037 -1.935 -12.863 1.00 95.62 92 ASP A C 1
ATOM 688 O O . ASP A 1 92 ? 16.602 -1.534 -13.881 1.00 95.62 92 ASP A O 1
ATOM 692 N N . VAL A 1 93 ? 16.679 -2.686 -11.961 1.00 95.94 93 VAL A N 1
ATOM 693 C CA . VAL A 1 93 ? 18.084 -3.080 -12.127 1.00 95.94 93 VAL A CA 1
ATOM 694 C C . VAL A 1 93 ? 18.270 -3.896 -13.407 1.00 95.94 93 VAL A C 1
ATOM 696 O O . VAL A 1 93 ? 19.144 -3.577 -14.213 1.00 95.94 93 VAL A O 1
ATOM 699 N N . SER A 1 94 ? 17.446 -4.925 -13.627 1.00 93.81 94 SER A N 1
ATOM 700 C CA . SER A 1 94 ? 17.501 -5.724 -14.859 1.00 93.81 94 SER A CA 1
ATOM 701 C C . SER A 1 94 ? 17.164 -4.893 -16.098 1.00 93.81 94 SER A C 1
ATOM 703 O O . SER A 1 94 ? 17.831 -5.014 -17.121 1.00 93.81 94 SER A O 1
ATOM 705 N N . TRP A 1 95 ? 16.188 -3.993 -15.991 1.00 92.25 95 TRP A N 1
ATOM 706 C CA . TRP A 1 95 ? 15.788 -3.090 -17.065 1.00 92.25 95 TRP A CA 1
ATOM 707 C C . TRP A 1 95 ? 16.951 -2.217 -17.544 1.00 92.25 95 TRP A C 1
ATOM 709 O O . TRP A 1 95 ? 17.209 -2.120 -18.743 1.00 92.25 95 TRP A O 1
ATOM 719 N N . HIS A 1 96 ? 17.707 -1.629 -16.616 1.00 92.56 96 HIS A N 1
ATOM 720 C CA . HIS A 1 96 ? 18.873 -0.817 -16.954 1.00 92.56 96 HIS A CA 1
ATOM 721 C C . HIS A 1 96 ? 20.072 -1.624 -17.460 1.00 92.56 96 HIS A C 1
ATOM 723 O O . HIS A 1 96 ? 20.886 -1.075 -18.206 1.00 92.56 96 HIS A O 1
ATOM 729 N N . ILE A 1 97 ? 20.187 -2.903 -17.093 1.00 92.31 97 ILE A N 1
ATOM 730 C CA . ILE A 1 97 ? 21.178 -3.809 -17.691 1.00 92.31 97 ILE A CA 1
ATOM 731 C C . ILE A 1 97 ? 20.849 -4.041 -19.170 1.00 92.31 97 ILE A C 1
ATOM 733 O O . ILE A 1 97 ? 21.742 -3.946 -20.012 1.00 92.31 97 ILE A O 1
ATOM 737 N N . ASP A 1 98 ? 19.577 -4.289 -19.485 1.00 89.56 98 ASP A N 1
ATOM 738 C CA . ASP A 1 98 ? 19.141 -4.636 -20.840 1.00 89.56 98 ASP A CA 1
ATOM 739 C C . ASP A 1 98 ? 19.083 -3.418 -21.775 1.00 89.56 98 ASP A C 1
ATOM 741 O O . ASP A 1 98 ? 19.474 -3.498 -22.942 1.00 89.56 98 ASP A O 1
ATOM 745 N N . PHE A 1 99 ? 18.597 -2.278 -21.275 1.00 85.81 99 PHE A N 1
ATOM 746 C CA . PHE A 1 99 ? 18.251 -1.115 -22.105 1.00 85.81 99 PHE A CA 1
ATOM 747 C C . PHE A 1 99 ? 19.102 0.127 -21.833 1.00 85.81 99 PHE A C 1
ATOM 749 O O . PHE A 1 99 ? 19.002 1.127 -22.552 1.00 85.81 99 PHE A O 1
ATOM 756 N N . GLY A 1 100 ? 19.972 0.075 -20.825 1.00 88.31 100 GLY A N 1
ATOM 757 C CA . GLY A 1 100 ? 20.728 1.231 -20.368 1.00 88.31 100 GLY A CA 1
ATOM 758 C C . GLY A 1 100 ? 19.859 2.234 -19.608 1.00 88.31 100 GLY A C 1
ATOM 759 O O . GLY A 1 100 ? 18.753 1.943 -19.157 1.00 88.31 100 GLY A O 1
ATOM 760 N N . ARG A 1 101 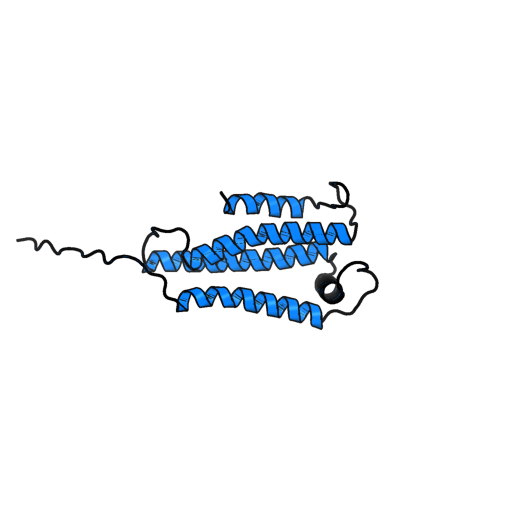? 20.389 3.446 -19.418 1.00 88.19 101 ARG A N 1
ATOM 761 C CA . ARG A 1 101 ? 19.734 4.473 -18.601 1.00 88.19 101 ARG A CA 1
ATOM 762 C C . ARG A 1 101 ? 18.518 5.078 -19.301 1.00 88.19 101 ARG A C 1
ATOM 764 O O . ARG A 1 101 ? 18.613 5.538 -20.441 1.00 88.19 101 ARG A O 1
ATOM 771 N N . ASP A 1 102 ? 17.419 5.166 -18.561 1.00 87.88 102 ASP A N 1
ATOM 772 C CA . ASP A 1 102 ? 16.159 5.694 -19.069 1.00 87.88 102 ASP A CA 1
ATOM 773 C C . ASP A 1 102 ? 16.232 7.188 -19.412 1.00 87.88 102 ASP A C 1
ATOM 775 O O . ASP A 1 102 ? 16.925 7.988 -18.776 1.00 87.88 102 ASP A O 1
ATOM 779 N N . ARG A 1 103 ? 15.459 7.571 -20.433 1.00 86.94 103 ARG A N 1
ATOM 780 C CA . ARG A 1 103 ? 15.220 8.970 -20.831 1.00 86.94 103 ARG A CA 1
ATOM 781 C C . ARG A 1 103 ? 13.897 9.520 -20.294 1.00 86.94 103 ARG A C 1
ATOM 783 O O . ARG A 1 103 ? 13.662 10.720 -20.387 1.00 86.94 103 ARG A O 1
ATOM 790 N N . GLN A 1 104 ? 13.033 8.646 -19.782 1.00 85.94 104 GLN A N 1
ATOM 791 C CA . GLN A 1 104 ? 11.698 8.959 -19.279 1.00 85.94 104 GLN A CA 1
ATOM 792 C C . GLN A 1 104 ? 11.515 8.326 -17.902 1.00 85.94 104 GLN A C 1
ATOM 794 O O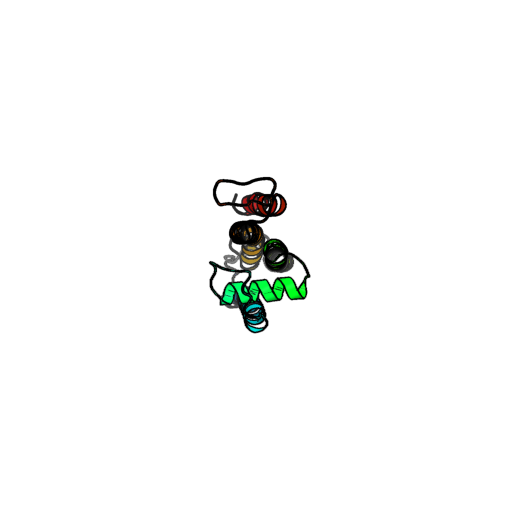 . GLN A 1 104 ? 12.022 7.238 -17.652 1.00 85.94 104 GLN A O 1
ATOM 799 N N . LEU A 1 105 ? 10.753 8.987 -17.029 1.00 85.62 105 LEU A N 1
ATOM 800 C CA . LEU A 1 105 ? 10.464 8.461 -15.696 1.00 85.62 105 LEU A CA 1
ATOM 801 C C . LEU A 1 105 ? 9.456 7.303 -15.732 1.00 85.62 105 LEU A C 1
ATOM 803 O O . LEU A 1 105 ? 9.550 6.389 -14.934 1.00 85.62 105 LEU A O 1
ATOM 807 N N . PHE A 1 106 ? 8.488 7.307 -16.649 1.00 89.88 106 PHE A N 1
ATOM 808 C CA . PHE A 1 106 ? 7.396 6.327 -16.640 1.00 89.88 106 PHE A CA 1
ATOM 809 C C . PHE A 1 106 ? 7.719 5.072 -17.456 1.00 89.88 106 PHE A C 1
ATOM 811 O O . PHE A 1 106 ? 7.157 4.845 -18.527 1.00 89.88 106 PHE A O 1
ATOM 818 N N . THR A 1 107 ? 8.612 4.243 -16.924 1.00 91.88 107 THR A N 1
ATOM 819 C CA . THR A 1 107 ? 8.823 2.865 -17.389 1.00 91.88 107 THR A CA 1
ATOM 820 C C . THR A 1 107 ? 8.030 1.884 -16.514 1.00 91.88 107 THR A C 1
ATOM 822 O O . THR A 1 107 ? 7.686 2.222 -15.378 1.00 91.88 107 THR A O 1
ATOM 825 N N . PRO A 1 108 ? 7.705 0.670 -17.001 1.00 93.19 108 PRO A N 1
ATOM 826 C CA . PRO A 1 108 ? 7.003 -0.331 -16.196 1.00 93.19 108 PRO A CA 1
ATOM 827 C C . PRO A 1 108 ? 7.605 -0.579 -14.792 1.00 93.19 108 PRO A C 1
ATOM 829 O O . PRO A 1 108 ? 6.833 -0.549 -13.828 1.00 93.19 108 PRO A O 1
ATOM 832 N N . PRO A 1 109 ? 8.936 -0.760 -14.616 1.00 94.81 109 PRO A N 1
ATOM 833 C CA . PRO A 1 109 ? 9.517 -0.920 -13.282 1.00 94.81 109 PRO A CA 1
ATOM 834 C C . PRO A 1 109 ? 9.394 0.349 -12.427 1.00 94.81 109 PRO A C 1
ATOM 836 O O . PRO A 1 109 ? 8.953 0.257 -11.278 1.00 94.81 109 PRO A O 1
ATOM 839 N N . HIS A 1 110 ? 9.666 1.539 -12.980 1.00 94.69 110 HIS A N 1
ATOM 840 C CA . HIS A 1 110 ? 9.483 2.802 -12.257 1.00 94.69 110 HIS A CA 1
ATOM 841 C C . HIS A 1 110 ? 8.039 3.003 -11.786 1.00 94.69 110 HIS A C 1
ATOM 843 O O . HIS A 1 110 ? 7.818 3.472 -10.672 1.00 94.69 110 HIS A O 1
ATOM 849 N N . VAL A 1 111 ? 7.041 2.616 -12.585 1.00 94.50 111 VAL A N 1
ATOM 850 C CA . VAL A 1 111 ? 5.632 2.718 -12.178 1.00 94.50 111 VAL A CA 1
ATOM 851 C C . VAL A 1 111 ? 5.333 1.813 -10.984 1.00 94.50 111 VAL A C 1
ATOM 853 O O . VAL A 1 111 ? 4.614 2.245 -10.085 1.00 94.50 111 VAL A O 1
ATOM 856 N N . LEU A 1 112 ? 5.905 0.607 -10.910 1.00 95.81 112 LEU A N 1
ATOM 857 C CA . LEU A 1 112 ? 5.769 -0.249 -9.724 1.00 95.81 112 LEU A CA 1
ATOM 858 C C . LEU A 1 112 ? 6.449 0.366 -8.494 1.00 95.81 112 LEU A C 1
ATOM 860 O O . LEU A 1 112 ? 5.850 0.373 -7.418 1.00 95.81 112 LEU A O 1
ATOM 864 N N . ILE A 1 113 ? 7.650 0.931 -8.654 1.00 96.12 113 ILE A N 1
ATOM 865 C CA . ILE A 1 113 ? 8.362 1.635 -7.576 1.00 96.12 113 ILE A CA 1
ATOM 866 C C . ILE A 1 113 ? 7.517 2.799 -7.059 1.00 96.12 113 ILE A C 1
ATOM 868 O O . ILE A 1 113 ? 7.190 2.844 -5.875 1.00 96.12 113 ILE A O 1
ATOM 872 N N . LEU A 1 114 ? 7.110 3.707 -7.948 1.00 95.25 114 LEU A N 1
ATOM 873 C CA . LEU A 1 114 ? 6.322 4.888 -7.599 1.00 95.25 114 LEU A CA 1
ATOM 874 C C . LEU A 1 114 ? 4.981 4.498 -6.974 1.00 95.25 114 LEU A C 1
ATOM 876 O O . LEU A 1 114 ? 4.607 5.048 -5.943 1.00 95.25 114 LEU A O 1
ATOM 880 N N . THR A 1 115 ? 4.285 3.508 -7.537 1.00 94.75 115 THR A N 1
ATOM 881 C CA . THR A 1 115 ? 3.015 3.012 -6.983 1.00 94.75 115 THR A CA 1
ATOM 882 C C . THR A 1 115 ? 3.208 2.436 -5.586 1.00 94.75 115 THR A C 1
ATOM 884 O O . THR A 1 115 ? 2.413 2.718 -4.691 1.00 94.75 115 THR A O 1
ATOM 887 N N . GLY A 1 116 ? 4.261 1.650 -5.367 1.00 95.75 116 GLY A N 1
ATOM 888 C CA . GLY A 1 116 ? 4.541 1.077 -4.058 1.00 95.75 116 GLY A CA 1
ATOM 889 C C . GLY A 1 116 ? 4.941 2.127 -3.017 1.00 95.75 116 GLY A C 1
ATOM 890 O O . GLY A 1 116 ? 4.434 2.093 -1.895 1.00 95.75 116 GLY A O 1
ATOM 891 N N . LEU A 1 117 ? 5.775 3.104 -3.391 1.00 96.00 117 LEU A N 1
ATOM 892 C CA . LEU A 1 117 ? 6.186 4.203 -2.510 1.00 96.00 117 LEU A CA 1
ATOM 893 C C . LEU A 1 117 ? 5.018 5.138 -2.167 1.00 96.00 117 LEU A C 1
ATOM 895 O O . LEU A 1 117 ? 4.817 5.448 -0.994 1.00 96.00 117 LEU A O 1
ATOM 899 N N . LEU A 1 118 ? 4.204 5.529 -3.152 1.00 95.88 118 LEU A N 1
ATOM 900 C CA . LEU A 1 118 ? 2.977 6.303 -2.918 1.00 95.88 118 LEU A CA 1
ATOM 901 C C . LEU A 1 118 ? 1.941 5.497 -2.117 1.00 95.88 118 LEU A C 1
ATOM 903 O O . LEU A 1 118 ? 1.20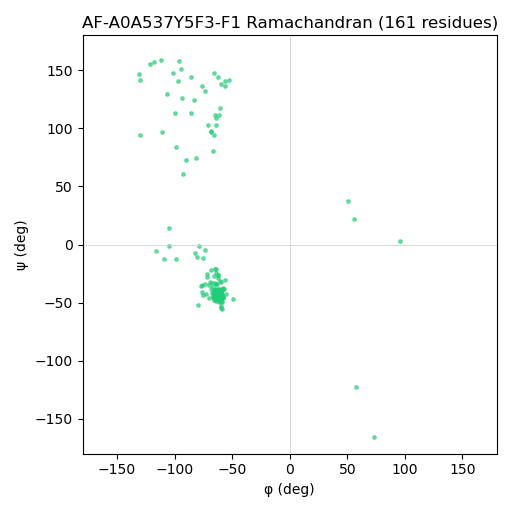5 6.037 -1.288 1.00 95.88 118 LEU A O 1
ATOM 907 N N . GLY A 1 119 ? 1.913 4.178 -2.312 1.00 95.88 119 GLY A N 1
ATOM 908 C CA . GLY A 1 119 ? 1.064 3.257 -1.566 1.00 95.88 119 GLY A CA 1
ATOM 909 C C . GLY A 1 119 ? 1.367 3.218 -0.063 1.00 95.88 119 GLY A C 1
ATOM 910 O O . GLY A 1 119 ? 0.455 2.992 0.732 1.00 95.88 119 GLY A O 1
ATOM 911 N N . ILE A 1 120 ? 2.598 3.529 0.360 1.00 95.81 120 ILE A N 1
ATOM 912 C CA . ILE A 1 120 ? 2.927 3.679 1.788 1.00 95.81 120 ILE A CA 1
ATOM 913 C C . ILE A 1 120 ? 2.128 4.837 2.404 1.00 95.81 120 ILE A C 1
ATOM 915 O O . ILE A 1 120 ? 1.620 4.720 3.522 1.00 95.81 120 ILE A O 1
ATOM 919 N N . GLY A 1 121 ? 1.945 5.932 1.663 1.00 96.00 121 GLY A N 1
ATOM 920 C CA . GLY A 1 121 ? 1.110 7.047 2.100 1.00 96.00 121 GLY A CA 1
ATOM 921 C C . GLY A 1 121 ? -0.355 6.642 2.216 1.00 96.00 121 GLY A C 1
ATOM 922 O O . GLY A 1 121 ? -1.010 6.971 3.206 1.00 96.00 121 GLY A O 1
ATOM 923 N N . VAL A 1 122 ? -0.845 5.844 1.263 1.00 95.62 122 VAL A N 1
ATOM 924 C CA . VAL A 1 122 ? -2.192 5.253 1.323 1.00 95.62 122 VAL A CA 1
ATOM 925 C C . VAL A 1 122 ? -2.354 4.380 2.569 1.00 95.62 122 VAL A C 1
ATOM 927 O O . VAL A 1 122 ? -3.370 4.498 3.249 1.00 95.62 122 VAL A O 1
ATOM 930 N N . ALA A 1 123 ? -1.353 3.573 2.934 1.00 96.38 123 ALA A N 1
ATOM 931 C CA . ALA A 1 123 ? -1.376 2.781 4.165 1.00 96.38 123 ALA A CA 1
ATOM 932 C C . ALA A 1 123 ? -1.480 3.659 5.427 1.00 96.38 123 ALA A C 1
ATOM 934 O O . ALA A 1 123 ? -2.237 3.341 6.346 1.00 96.38 123 ALA A O 1
ATOM 935 N N . GLY A 1 124 ? -0.768 4.791 5.457 1.00 96.06 124 GLY A N 1
ATOM 936 C CA . GLY A 1 124 ? -0.866 5.779 6.533 1.00 96.06 124 GLY A CA 1
ATOM 937 C C . GLY A 1 124 ? -2.250 6.432 6.621 1.00 96.06 124 GLY A C 1
ATOM 938 O O . GLY A 1 124 ? -2.850 6.463 7.695 1.00 96.06 124 GLY A O 1
ATOM 939 N N . ILE A 1 125 ? -2.799 6.895 5.493 1.00 95.19 125 ILE A N 1
ATOM 940 C CA . ILE A 1 125 ? -4.155 7.472 5.420 1.00 95.19 125 ILE A CA 1
ATOM 941 C C . ILE A 1 125 ? -5.198 6.445 5.867 1.00 95.19 125 ILE A C 1
ATOM 943 O O . ILE A 1 125 ? -6.097 6.764 6.646 1.00 95.19 125 ILE A O 1
ATOM 947 N N . PHE A 1 126 ? -5.055 5.203 5.412 1.00 93.31 126 PHE A N 1
ATOM 948 C CA . PHE A 1 126 ? -5.932 4.101 5.774 1.00 93.31 126 PHE A CA 1
ATOM 949 C C . PHE A 1 126 ? -5.926 3.832 7.284 1.00 93.31 126 PHE A C 1
ATOM 951 O O . PHE A 1 126 ? -6.990 3.764 7.904 1.00 93.31 126 PHE A O 1
ATOM 958 N N . ALA A 1 127 ? -4.740 3.762 7.894 1.00 94.88 127 ALA A N 1
ATOM 959 C CA . ALA A 1 127 ? -4.591 3.586 9.336 1.00 94.88 127 ALA A CA 1
ATOM 960 C C . ALA A 1 127 ? -5.196 4.755 10.136 1.00 94.88 127 ALA A C 1
ATOM 962 O O . ALA A 1 127 ? -5.843 4.523 11.155 1.00 94.88 127 ALA A O 1
ATOM 963 N N . ILE A 1 128 ? -5.045 6.001 9.667 1.00 94.88 128 ILE A N 1
ATOM 964 C CA . ILE A 1 128 ? -5.689 7.182 10.275 1.00 94.88 128 ILE A CA 1
ATOM 965 C C . ILE A 1 128 ? -7.215 7.071 10.187 1.00 94.88 128 ILE A C 1
ATOM 967 O O . ILE A 1 128 ? -7.910 7.317 11.174 1.00 94.88 128 ILE A O 1
ATOM 971 N N . GLY A 1 129 ? -7.747 6.686 9.024 1.00 91.94 129 GLY A N 1
ATOM 972 C CA . GLY A 1 129 ? -9.184 6.514 8.816 1.00 91.94 129 GLY A CA 1
ATOM 973 C C . GLY A 1 129 ? -9.779 5.485 9.776 1.00 91.94 129 GLY A C 1
ATOM 974 O O . GLY A 1 129 ? -10.737 5.787 10.488 1.00 91.94 129 GLY A O 1
ATOM 975 N N . LEU A 1 130 ? -9.159 4.306 9.868 1.00 89.75 130 LEU A N 1
ATOM 976 C CA . LEU A 1 130 ? -9.575 3.252 10.796 1.00 89.75 130 LEU A CA 1
ATOM 977 C C . LEU A 1 130 ? -9.458 3.673 12.263 1.00 89.75 130 LEU A C 1
ATOM 979 O O . LEU A 1 130 ? -10.412 3.503 13.018 1.00 89.75 130 LEU A O 1
ATOM 983 N N . ALA A 1 131 ? -8.342 4.290 12.660 1.00 91.81 131 ALA A N 1
ATOM 984 C CA . ALA A 1 131 ? -8.166 4.777 14.028 1.00 91.81 131 ALA A CA 1
ATOM 985 C C . ALA A 1 131 ? -9.219 5.836 14.409 1.00 91.81 131 ALA A C 1
ATOM 987 O O . ALA A 1 131 ? -9.621 5.932 15.570 1.00 91.81 131 ALA A O 1
ATOM 988 N N . SER A 1 132 ? -9.679 6.626 13.433 1.00 91.06 132 SER A N 1
ATOM 989 C CA . SER A 1 132 ? -10.737 7.628 13.615 1.00 91.06 132 SER A CA 1
ATOM 990 C C . SER A 1 132 ? -12.112 6.980 13.787 1.00 91.06 132 SER A C 1
ATOM 992 O O . SER A 1 132 ? -12.864 7.378 14.677 1.00 91.06 132 SER A O 1
ATOM 994 N N . VAL A 1 133 ? -12.420 5.948 12.994 1.00 87.44 133 VAL A N 1
ATOM 995 C CA . VAL A 1 133 ? -13.654 5.151 13.128 1.00 87.44 133 VAL A CA 1
ATOM 996 C C . VAL A 1 133 ? -13.703 4.450 14.485 1.00 87.44 133 VAL A C 1
ATOM 998 O O . VAL A 1 133 ? -14.698 4.560 15.198 1.00 87.44 133 VAL A O 1
ATOM 1001 N N . GLU A 1 134 ? -12.612 3.795 14.880 1.00 86.25 134 GLU A N 1
ATOM 1002 C CA . GLU A 1 134 ? -12.493 3.086 16.161 1.00 86.25 134 GLU A CA 1
ATOM 1003 C C . GLU A 1 134 ? -12.353 4.033 17.366 1.00 86.25 134 GLU A C 1
ATOM 1005 O O . GLU A 1 134 ? -12.309 3.588 18.514 1.00 86.25 134 GLU A O 1
ATOM 1010 N N . ARG A 1 135 ? -12.253 5.348 17.127 1.00 88.00 135 ARG A N 1
ATOM 1011 C CA . ARG A 1 135 ? -12.008 6.376 18.150 1.00 88.00 135 ARG A CA 1
ATOM 1012 C C . ARG A 1 135 ? -10.813 6.034 19.048 1.00 88.00 135 ARG A C 1
ATOM 1014 O O . ARG A 1 135 ? -10.811 6.336 20.245 1.00 88.00 135 ARG A O 1
ATOM 1021 N N . THR A 1 136 ? -9.767 5.448 18.466 1.00 87.62 136 THR A N 1
ATOM 1022 C CA . THR A 1 136 ? -8.584 4.951 19.179 1.00 87.62 136 THR A CA 1
ATOM 1023 C C . THR A 1 136 ? -7.922 6.054 20.000 1.00 87.62 136 THR A C 1
ATOM 1025 O O . THR A 1 136 ? -7.725 7.165 19.512 1.00 87.62 136 THR A O 1
ATOM 1028 N N . ASN A 1 137 ? -7.512 5.779 21.238 1.00 89.19 137 ASN A N 1
ATOM 1029 C CA . ASN A 1 137 ? -6.801 6.789 22.014 1.00 89.19 137 ASN A CA 1
ATOM 1030 C C . ASN A 1 137 ? -5.384 7.028 21.462 1.00 89.19 137 ASN A C 1
ATOM 1032 O O . ASN A 1 137 ? -4.472 6.241 21.690 1.00 89.19 137 ASN A O 1
ATOM 1036 N N . VAL A 1 138 ? -5.216 8.127 20.731 1.00 90.25 138 VAL A N 1
ATOM 1037 C CA . VAL A 1 138 ? -3.957 8.554 20.112 1.00 90.25 138 VAL A CA 1
ATOM 1038 C C . VAL A 1 138 ? -3.499 9.896 20.673 1.00 90.25 138 VAL A C 1
ATOM 1040 O O . VAL A 1 138 ? -4.310 10.697 21.141 1.00 90.25 138 VAL A O 1
ATOM 1043 N N . TRP A 1 139 ? -2.195 10.158 20.563 1.00 83.19 139 TRP A N 1
ATOM 1044 C CA . TRP A 1 139 ? -1.573 11.393 21.046 1.00 83.19 139 TRP A CA 1
ATOM 1045 C C . TRP A 1 139 ? -2.052 12.651 20.303 1.00 83.19 139 TRP A C 1
ATOM 1047 O O . TRP A 1 139 ? -2.319 13.673 20.931 1.00 83.19 139 TRP A O 1
ATOM 1057 N N . ARG A 1 140 ? -2.155 12.602 18.964 1.00 89.81 140 ARG A N 1
ATOM 1058 C CA . ARG A 1 140 ? -2.633 1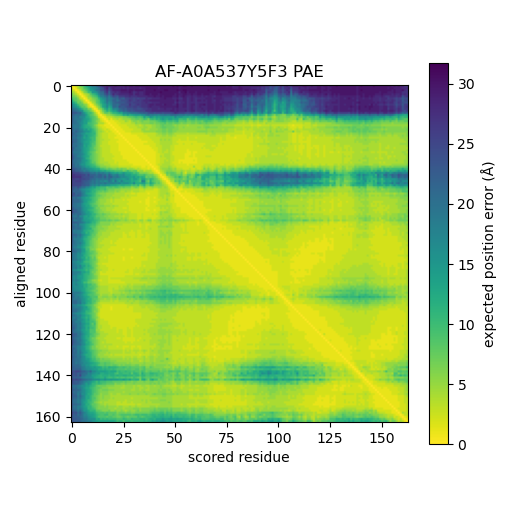3.730 18.144 1.00 89.81 140 ARG A CA 1
ATOM 1059 C C . ARG A 1 140 ? -4.036 13.461 17.619 1.00 89.81 140 ARG A C 1
ATOM 1061 O O . ARG A 1 140 ? -4.285 12.436 16.987 1.00 89.81 140 ARG A O 1
ATOM 1068 N N . ARG A 1 141 ? -4.926 14.429 17.820 1.00 90.56 141 ARG A N 1
ATOM 1069 C CA . ARG A 1 141 ? -6.270 14.443 17.240 1.00 90.56 141 ARG A CA 1
ATOM 1070 C C . ARG A 1 141 ? -6.520 15.788 16.573 1.00 90.56 141 ARG A C 1
ATOM 1072 O O . ARG A 1 141 ? -6.104 16.816 17.104 1.00 90.56 141 ARG A O 1
ATOM 1079 N N . PHE A 1 142 ? -7.202 15.768 15.437 1.00 90.25 142 PHE A N 1
ATOM 1080 C CA . PHE A 1 142 ? -7.608 16.963 14.699 1.00 90.25 142 PHE A CA 1
ATOM 1081 C C . PHE A 1 142 ? -9.100 16.853 14.384 1.00 90.25 142 PHE A C 1
ATOM 1083 O O . PHE A 1 142 ? -9.498 16.209 13.415 1.00 90.25 142 PHE A O 1
ATOM 1090 N N . GLY A 1 143 ? -9.939 17.431 15.246 1.00 89.38 143 GLY A N 1
ATOM 1091 C CA . GLY A 1 143 ? -11.390 17.246 15.166 1.00 89.38 143 GLY A CA 1
ATOM 1092 C C . GLY A 1 143 ? -11.764 15.756 15.253 1.00 89.38 143 GLY A C 1
ATOM 1093 O O . GLY A 1 143 ? -11.383 15.114 16.232 1.00 89.38 143 GLY A O 1
ATOM 1094 N N . PRO A 1 144 ? -12.474 15.185 14.256 1.00 90.12 144 PRO A N 1
ATOM 1095 C CA . PRO A 1 144 ? -12.835 13.766 14.249 1.00 90.12 144 PRO A CA 1
ATOM 1096 C C . PRO A 1 144 ? -11.661 12.835 13.902 1.00 90.12 144 PRO A C 1
ATOM 1098 O O . PRO A 1 144 ? -11.791 11.622 14.051 1.00 90.12 144 PRO A O 1
ATOM 1101 N N . LEU A 1 145 ? -10.530 13.370 13.425 1.00 92.50 145 LEU A N 1
ATOM 1102 C CA . LEU A 1 145 ? -9.394 12.559 13.003 1.00 92.50 145 LEU A CA 1
ATOM 1103 C C . LEU A 1 145 ? -8.531 12.160 14.194 1.00 92.50 145 LEU A C 1
ATOM 1105 O O . LEU A 1 145 ? -8.009 13.008 14.923 1.00 92.50 145 LEU A O 1
ATOM 1109 N N . HIS A 1 146 ? -8.335 10.859 14.346 1.00 94.00 146 HIS A N 1
ATOM 1110 C CA . HIS A 1 146 ? -7.396 10.267 15.282 1.00 94.00 146 HIS A CA 1
ATOM 1111 C C . HIS A 1 146 ? -6.139 9.887 14.498 1.00 94.00 146 HIS A C 1
ATOM 1113 O O . HIS A 1 146 ? -6.186 9.020 13.631 1.00 94.00 146 HIS A O 1
ATOM 1119 N N . VAL A 1 147 ? -5.018 10.558 14.779 1.00 95.25 147 VAL A N 1
ATOM 1120 C CA . VAL A 1 147 ? -3.781 10.439 14.000 1.00 95.25 147 VAL A CA 1
ATOM 1121 C C . VAL A 1 147 ? -2.691 9.733 14.819 1.00 95.25 147 VAL A C 1
ATOM 1123 O O . VAL A 1 147 ? -1.999 10.378 15.616 1.00 95.25 147 VAL A O 1
ATOM 1126 N N . PRO A 1 148 ? -2.497 8.410 14.640 1.00 94.69 148 PRO A N 1
ATOM 1127 C CA . PRO A 1 148 ? -1.317 7.723 15.148 1.00 94.69 148 PRO A CA 1
ATOM 1128 C C . PRO A 1 148 ? -0.040 8.326 14.553 1.00 94.69 148 PRO A C 1
ATOM 1130 O O . PRO A 1 148 ? 0.034 8.587 13.352 1.00 94.69 148 PRO A O 1
ATOM 1133 N N . VAL A 1 149 ? 0.996 8.505 15.378 1.00 93.56 149 VAL A N 1
ATOM 1134 C CA . VAL A 1 149 ? 2.282 9.073 14.930 1.00 93.56 149 VAL A CA 1
ATOM 1135 C C . VAL A 1 149 ? 2.916 8.214 13.835 1.00 93.56 149 VAL A C 1
ATOM 1137 O O . VAL A 1 149 ? 3.385 8.751 12.838 1.00 93.56 149 VAL A O 1
ATOM 1140 N N . SER A 1 150 ? 2.874 6.886 13.980 1.00 91.38 150 SER A N 1
ATOM 1141 C CA . SER A 1 150 ? 3.385 5.950 12.972 1.00 91.38 150 SER A CA 1
ATOM 1142 C C . SER A 1 150 ? 2.702 6.140 11.617 1.00 91.38 150 SER A C 1
ATOM 1144 O O . SER A 1 150 ? 3.380 6.229 10.601 1.00 91.38 150 SER A O 1
ATOM 1146 N N . ALA A 1 151 ? 1.377 6.284 11.600 1.00 93.81 151 ALA A N 1
ATOM 1147 C CA . ALA A 1 151 ? 0.619 6.502 10.375 1.00 93.81 151 ALA A CA 1
ATOM 1148 C C . ALA A 1 151 ? 0.945 7.858 9.726 1.00 93.81 151 ALA A C 1
ATOM 1150 O O . ALA A 1 151 ? 1.138 7.921 8.515 1.00 93.81 151 ALA A O 1
ATOM 1151 N N . ALA A 1 152 ? 1.087 8.925 10.522 1.00 93.94 152 ALA A N 1
ATOM 1152 C CA . ALA A 1 152 ? 1.503 10.235 10.018 1.00 93.94 152 ALA A CA 1
ATOM 1153 C C . ALA A 1 152 ? 2.894 10.193 9.366 1.00 93.94 152 ALA A C 1
ATOM 1155 O O . ALA A 1 152 ? 3.092 10.784 8.308 1.00 93.94 152 ALA A O 1
ATOM 1156 N N . VAL A 1 153 ? 3.840 9.458 9.961 1.00 93.56 153 VAL A N 1
ATOM 1157 C CA . VAL A 1 153 ? 5.177 9.262 9.382 1.00 93.56 153 VAL A CA 1
ATOM 1158 C C . VAL A 1 153 ? 5.089 8.575 8.018 1.00 93.56 153 VAL A C 1
ATOM 1160 O O . VAL A 1 153 ? 5.739 9.036 7.086 1.00 93.56 153 VAL A O 1
ATOM 1163 N N . LEU A 1 154 ? 4.254 7.541 7.859 1.00 93.81 154 LEU A N 1
ATOM 1164 C CA . LEU A 1 154 ? 4.063 6.878 6.560 1.00 93.81 154 LEU A CA 1
ATOM 1165 C C . LEU A 1 154 ? 3.528 7.844 5.489 1.00 93.81 154 LEU A C 1
ATOM 1167 O O . LEU A 1 154 ? 4.026 7.844 4.364 1.00 93.81 154 LEU A O 1
ATOM 1171 N N . VAL A 1 155 ? 2.568 8.708 5.845 1.00 94.56 155 VAL A N 1
ATOM 1172 C CA . VAL A 1 155 ? 2.044 9.744 4.935 1.00 94.56 155 VAL A CA 1
ATOM 1173 C C . VAL A 1 155 ? 3.133 10.741 4.538 1.00 94.56 155 VAL A C 1
ATOM 1175 O O . VAL A 1 155 ? 3.279 11.049 3.358 1.00 94.56 155 VAL A O 1
ATOM 1178 N N . ILE A 1 156 ? 3.924 11.222 5.501 1.00 93.75 156 ILE A N 1
ATOM 1179 C CA . ILE A 1 156 ? 4.991 12.201 5.248 1.00 93.75 156 ILE A CA 1
ATOM 1180 C C . ILE A 1 156 ? 6.092 11.599 4.370 1.00 93.75 156 ILE A C 1
ATOM 1182 O O . ILE A 1 156 ? 6.491 12.218 3.386 1.00 93.75 156 ILE A O 1
ATOM 1186 N N . LEU A 1 157 ? 6.563 10.389 4.691 1.00 91.00 157 LEU A N 1
ATOM 1187 C CA . LEU A 1 157 ? 7.619 9.714 3.929 1.00 91.00 157 LEU A CA 1
ATOM 1188 C C . LEU A 1 157 ? 7.199 9.453 2.481 1.00 91.00 157 LEU A C 1
ATOM 1190 O O . LEU A 1 157 ? 7.998 9.633 1.566 1.00 91.00 157 LEU A O 1
ATOM 1194 N N . SER A 1 158 ? 5.932 9.098 2.265 1.00 93.75 158 SER A N 1
ATOM 1195 C CA . SER A 1 158 ? 5.375 8.923 0.925 1.00 93.75 158 SER A CA 1
ATOM 1196 C C . SER A 1 158 ? 5.391 10.204 0.089 1.00 93.75 158 SER A C 1
ATOM 1198 O O . SER A 1 158 ? 5.432 10.109 -1.137 1.00 93.75 158 SER A O 1
ATOM 1200 N N . GLY A 1 159 ? 5.370 11.385 0.714 1.00 87.50 159 GLY A N 1
ATOM 1201 C CA . GLY A 1 159 ? 5.436 12.664 0.006 1.00 87.50 159 GLY A CA 1
ATOM 1202 C C . GLY A 1 159 ? 6.734 12.848 -0.783 1.00 87.50 159 GLY A C 1
ATOM 1203 O O . GLY A 1 159 ? 6.718 13.480 -1.833 1.00 87.50 159 GLY A O 1
ATOM 1204 N N . GLY A 1 160 ? 7.837 12.231 -0.343 1.00 85.94 160 GLY A N 1
ATOM 1205 C CA . GLY A 1 160 ? 9.110 12.269 -1.067 1.00 85.94 160 GLY A CA 1
ATOM 1206 C C . GLY A 1 160 ? 9.073 11.574 -2.432 1.00 85.94 160 GLY A C 1
ATOM 1207 O O . GLY A 1 160 ? 9.893 11.889 -3.281 1.00 85.94 160 GLY A O 1
ATOM 1208 N N . ALA A 1 161 ? 8.120 10.667 -2.670 1.00 84.75 161 ALA A N 1
ATOM 1209 C CA . ALA A 1 161 ? 7.943 10.016 -3.971 1.00 84.75 161 ALA A CA 1
ATOM 1210 C C . ALA A 1 161 ? 7.140 10.865 -4.977 1.00 84.75 161 ALA A C 1
ATOM 1212 O O . ALA A 1 161 ? 7.002 10.467 -6.132 1.00 84.75 161 ALA A O 1
ATOM 1213 N N . ALA A 1 162 ? 6.576 11.997 -4.538 1.00 77.19 162 ALA A N 1
ATOM 1214 C CA . ALA A 1 162 ? 5.754 12.893 -5.354 1.00 77.19 162 ALA A CA 1
ATOM 1215 C C . ALA A 1 162 ? 6.476 14.190 -5.777 1.00 77.19 162 ALA A C 1
ATOM 1217 O O . ALA A 1 162 ? 5.868 15.015 -6.461 1.00 77.19 162 ALA A O 1
ATOM 1218 N N . LEU A 1 163 ? 7.729 14.381 -5.348 1.00 76.81 163 LEU A N 1
ATOM 1219 C CA . LEU A 1 163 ? 8.576 15.552 -5.609 1.00 76.81 163 LEU A CA 1
ATOM 1220 C C . LEU A 1 163 ? 9.756 15.165 -6.505 1.00 76.81 163 LEU A C 1
ATOM 1222 O O . LEU A 1 163 ? 10.152 16.019 -7.328 1.00 76.81 163 LEU A O 1
#